Protein AF-A0A080LWF4-F1 (afdb_monomer_lite)

Foldseek 3Di:
DLVVLVVQLVVCVVVVNVVSNVVSVVVVCVVVCVPPDDPPPPDPDVVVVVVVVVQVPDDPVVNVVCVVVPDD

Organism: NCBI:txid327160

Radius of gyration: 28.38 Å; chains: 1; bounding box: 48×37×65 Å

Secondary structure (DSSP, 8-state):
-HHHHHHHHHHHHHTT-HHHHHHHHHHHHHHTTTT----------HHHHHHHHHHHTS-HHHHHHHHHHT--

Structure (mmCIF, N/CA/C/O backbone):
data_AF-A0A080LWF4-F1
#
_entry.id   AF-A0A080LWF4-F1
#
loop_
_atom_s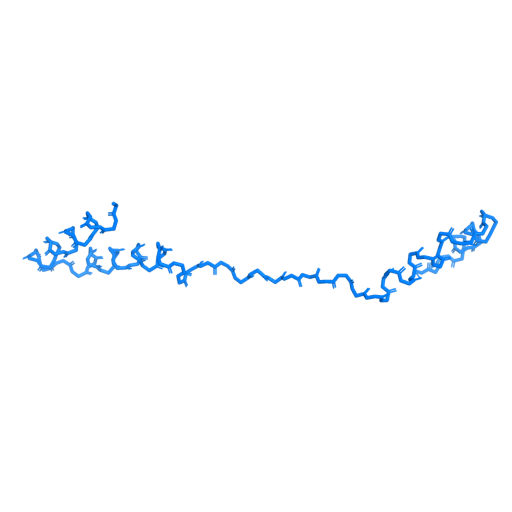ite.group_PDB
_atom_site.id
_atom_site.type_symbol
_atom_site.label_atom_id
_atom_site.label_alt_id
_atom_site.label_comp_id
_atom_site.label_asym_id
_atom_site.label_entity_id
_atom_site.label_seq_id
_atom_site.pdbx_PDB_ins_code
_atom_site.Cartn_x
_atom_site.Cartn_y
_atom_site.Cartn_z
_atom_site.occupancy
_atom_site.B_iso_or_equiv
_atom_site.auth_seq_id
_atom_site.auth_comp_id
_atom_site.auth_asym_id
_atom_site.auth_atom_id
_atom_site.pdbx_PDB_model_num
ATOM 1 N N . MET A 1 1 ? -6.938 17.011 1.606 1.00 77.50 1 MET A N 1
ATOM 2 C CA . MET A 1 1 ? -7.389 15.623 1.350 1.00 77.50 1 MET A CA 1
ATOM 3 C C . MET A 1 1 ? -7.128 14.715 2.552 1.00 77.50 1 MET A C 1
ATOM 5 O O . MET A 1 1 ? -8.100 14.279 3.149 1.00 77.50 1 MET A O 1
ATOM 9 N N . ILE A 1 2 ? -5.871 14.505 2.975 1.00 90.62 2 ILE A N 1
ATOM 10 C CA . ILE A 1 2 ? -5.532 13.640 4.132 1.00 90.62 2 ILE A CA 1
ATOM 11 C C . ILE A 1 2 ? -6.273 14.050 5.417 1.00 90.62 2 ILE A C 1
ATOM 13 O O . ILE A 1 2 ? -6.863 13.198 6.070 1.00 90.62 2 ILE A O 1
ATOM 17 N N . ALA A 1 3 ? -6.342 15.349 5.732 1.00 94.62 3 ALA A N 1
ATOM 18 C CA . ALA A 1 3 ? -7.065 15.847 6.910 1.00 94.62 3 ALA A CA 1
ATOM 19 C C . ALA A 1 3 ? -8.554 15.438 6.947 1.00 94.62 3 ALA A C 1
ATOM 21 O O . ALA A 1 3 ? -9.087 15.150 8.014 1.00 94.62 3 ALA A O 1
ATOM 22 N N . GLY A 1 4 ? -9.215 15.352 5.787 1.00 96.00 4 GLY A N 1
ATOM 23 C CA . GLY A 1 4 ? -10.610 14.908 5.705 1.00 96.00 4 GLY A CA 1
ATOM 24 C C . GLY A 1 4 ? -10.770 13.415 6.002 1.00 96.00 4 GLY A C 1
ATOM 25 O O . GLY A 1 4 ? -11.716 13.022 6.674 1.00 96.00 4 GLY A O 1
ATOM 26 N N . ILE A 1 5 ? -9.811 12.591 5.567 1.00 95.75 5 ILE A N 1
ATOM 27 C CA . ILE A 1 5 ? -9.793 11.152 5.869 1.00 95.75 5 ILE A CA 1
ATOM 28 C C . ILE A 1 5 ? -9.545 10.93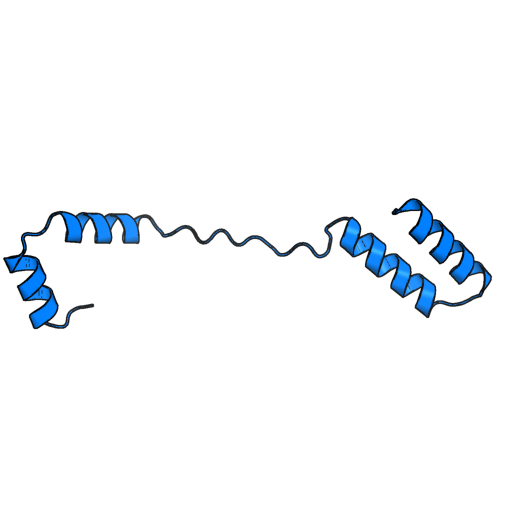1 7.363 1.00 95.75 5 ILE A C 1
ATOM 30 O O . ILE A 1 5 ? -10.231 10.121 7.976 1.00 95.75 5 ILE A O 1
ATOM 34 N N . LEU A 1 6 ? -8.624 11.689 7.966 1.00 97.38 6 LEU A N 1
ATOM 35 C CA . LEU A 1 6 ? -8.379 11.630 9.409 1.00 97.38 6 LEU A CA 1
ATOM 36 C C . LEU A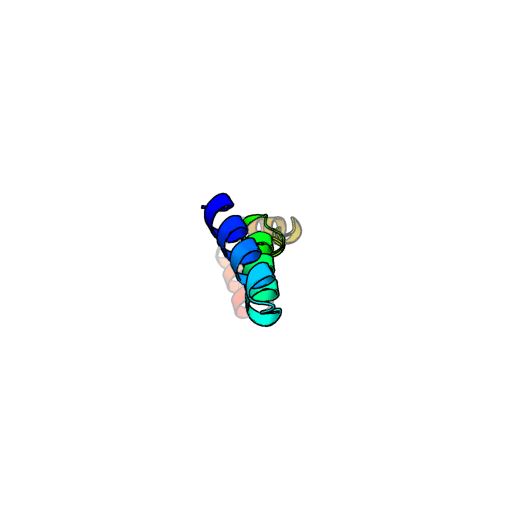 1 6 ? -9.635 12.010 10.203 1.00 97.38 6 LEU A C 1
ATOM 38 O O . LEU A 1 6 ? -10.026 11.269 11.095 1.00 97.38 6 LEU A O 1
ATOM 42 N N . SER A 1 7 ? -10.331 13.085 9.819 1.00 97.75 7 SER A N 1
ATOM 43 C CA . SER A 1 7 ? -11.608 13.454 10.447 1.00 97.75 7 SER A CA 1
ATOM 44 C C . SER A 1 7 ? -12.672 12.359 10.311 1.00 97.75 7 SER A C 1
ATOM 46 O O . SER A 1 7 ? -13.421 12.116 11.251 1.00 97.75 7 SER A O 1
ATOM 48 N N . ALA A 1 8 ? -12.741 11.671 9.168 1.00 97.06 8 ALA A N 1
ATOM 49 C CA . ALA A 1 8 ? -13.678 10.565 8.974 1.00 97.06 8 ALA A CA 1
ATOM 50 C C . ALA A 1 8 ? -13.327 9.338 9.838 1.00 97.06 8 ALA A C 1
ATOM 52 O O . ALA A 1 8 ? -14.225 8.661 10.336 1.00 97.06 8 ALA A O 1
ATOM 53 N N . ILE A 1 9 ? -12.034 9.065 10.049 1.00 97.75 9 ILE A N 1
ATOM 54 C CA . ILE A 1 9 ? -11.567 8.012 10.963 1.00 97.75 9 ILE A CA 1
ATOM 55 C C . ILE A 1 9 ? -11.941 8.352 12.410 1.00 97.75 9 ILE A C 1
ATOM 57 O O . ILE A 1 9 ? -12.406 7.472 13.132 1.00 97.75 9 ILE A O 1
ATOM 61 N N . GLU A 1 10 ? -11.797 9.614 12.823 1.00 98.12 10 GLU A N 1
ATOM 62 C CA . GLU A 1 10 ? -12.221 10.071 14.153 1.00 98.12 10 GLU A CA 1
ATOM 63 C C . GLU A 1 10 ? -13.726 9.856 14.363 1.00 98.12 10 GLU A C 1
ATOM 65 O O . GLU A 1 10 ? -14.127 9.246 15.353 1.00 98.12 10 GLU A O 1
ATOM 70 N N . MET A 1 11 ? -14.555 10.234 13.385 1.00 98.00 11 MET A N 1
ATOM 71 C CA . MET A 1 11 ? -16.002 9.980 13.421 1.00 98.00 11 MET A CA 1
ATOM 72 C C . MET A 1 11 ? -16.333 8.480 13.463 1.00 98.00 11 MET A C 1
ATOM 74 O O . MET A 1 11 ? -17.255 8.059 14.160 1.00 98.00 11 MET A O 1
ATOM 78 N N . ALA A 1 12 ? -15.584 7.648 12.732 1.00 98.06 12 ALA A N 1
ATOM 79 C CA . ALA A 1 12 ? -15.746 6.196 12.776 1.00 98.06 12 ALA A CA 1
ATOM 80 C C . ALA A 1 12 ? -15.377 5.614 14.151 1.00 98.06 12 ALA A C 1
ATOM 82 O O . ALA A 1 12 ? -16.014 4.658 14.600 1.00 98.06 12 ALA A O 1
ATOM 83 N N . ARG A 1 13 ? -14.388 6.201 14.838 1.00 97.69 13 ARG A N 1
ATOM 84 C CA . ARG A 1 13 ? -14.018 5.824 16.206 1.00 97.69 13 ARG A CA 1
ATOM 85 C C . ARG A 1 13 ? -15.128 6.160 17.198 1.00 97.69 13 ARG A C 1
ATOM 87 O O . ARG A 1 13 ? -15.461 5.315 18.023 1.00 97.69 13 ARG A O 1
ATOM 94 N N . GLU A 1 14 ? -15.722 7.349 17.096 1.00 98.19 14 GLU A N 1
ATOM 95 C CA . GLU A 1 14 ? -16.876 7.755 17.918 1.00 98.19 14 GLU A CA 1
ATOM 96 C C . GLU A 1 14 ? -18.075 6.815 17.730 1.00 98.19 14 GLU A C 1
ATOM 98 O O . GLU A 1 14 ? -18.765 6.482 18.689 1.00 98.19 14 GLU A O 1
ATOM 103 N N . GLN A 1 15 ? -18.276 6.318 16.508 1.00 97.88 15 GLN A N 1
ATOM 104 C CA . GLN A 1 15 ? -19.324 5.349 16.168 1.00 97.88 15 GLN A CA 1
ATOM 105 C C . GLN A 1 15 ? -18.974 3.896 16.529 1.00 97.88 15 GLN A C 1
ATOM 107 O O . GLN A 1 15 ? -19.744 2.993 16.207 1.00 97.88 15 GLN A O 1
ATOM 112 N N . GLN A 1 16 ? -17.812 3.644 17.143 1.00 97.94 16 GLN A N 1
ATOM 113 C CA . GLN A 1 16 ? -17.295 2.298 17.415 1.00 97.94 16 GLN A CA 1
ATOM 114 C C . GLN A 1 16 ? -17.318 1.387 16.173 1.00 97.94 16 GLN A C 1
ATOM 116 O O . GLN A 1 16 ? -17.632 0.201 16.262 1.00 97.94 16 GLN A O 1
ATOM 121 N N . ASN A 1 17 ? -16.982 1.940 15.00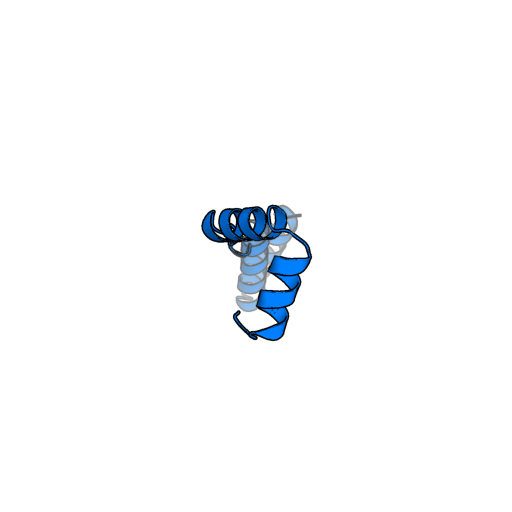1 1.00 97.81 17 ASN A N 1
ATOM 122 C CA . ASN A 1 17 ? -16.971 1.224 13.729 1.00 97.81 17 ASN A CA 1
ATOM 123 C C . ASN A 1 17 ? -15.528 0.877 13.302 1.00 97.81 17 ASN A C 1
ATOM 125 O O . ASN A 1 17 ? -14.905 1.620 12.532 1.00 97.81 17 ASN A O 1
ATOM 129 N N . PRO A 1 18 ? -14.976 -0.264 13.759 1.00 97.12 18 PRO A N 1
ATOM 130 C CA . PRO A 1 18 ? -13.598 -0.644 13.460 1.00 97.12 18 PRO A CA 1
ATOM 131 C C . PRO A 1 18 ? -13.360 -0.907 11.968 1.00 97.12 18 PRO A C 1
ATOM 133 O O . PRO A 1 18 ? -12.265 -0.647 11.472 1.00 97.12 18 PRO A O 1
ATOM 136 N N . ALA A 1 19 ? -14.371 -1.369 11.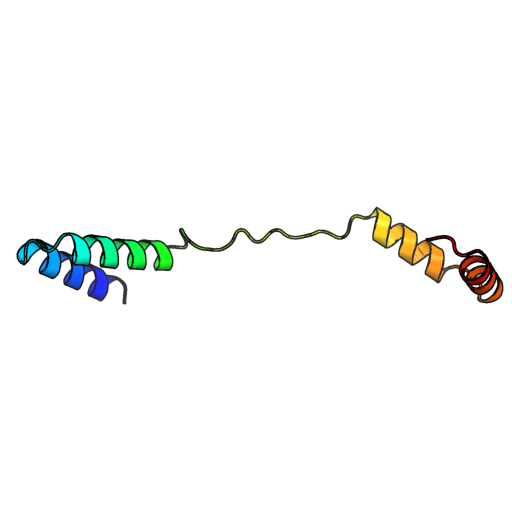224 1.00 97.88 19 ALA A N 1
ATOM 137 C CA . ALA A 1 19 ? -14.243 -1.614 9.789 1.00 97.88 19 ALA A CA 1
ATOM 138 C C . ALA A 1 19 ? -14.000 -0.308 9.012 1.00 97.88 19 ALA A C 1
ATOM 140 O O . ALA A 1 19 ? -13.110 -0.242 8.160 1.00 97.88 19 ALA A O 1
ATOM 141 N N . ALA A 1 20 ? -14.743 0.752 9.345 1.00 97.31 20 ALA A N 1
ATOM 142 C CA . ALA A 1 20 ? -14.560 2.071 8.743 1.00 97.31 20 ALA A CA 1
ATOM 143 C C . ALA A 1 20 ? -13.210 2.701 9.125 1.00 97.31 20 ALA A C 1
ATOM 145 O O . ALA A 1 20 ? -12.535 3.266 8.262 1.00 97.31 20 ALA A O 1
ATOM 146 N N . MET A 1 21 ? -12.768 2.537 10.378 1.00 98.25 21 MET A N 1
ATOM 147 C CA . MET A 1 21 ? -11.442 2.981 10.826 1.00 98.25 21 MET A CA 1
ATOM 148 C C . MET A 1 21 ? -10.314 2.323 10.019 1.00 98.25 21 MET A C 1
ATOM 150 O O . MET A 1 21 ? -9.455 3.019 9.478 1.00 98.25 21 MET A O 1
ATOM 154 N N . ILE A 1 22 ? -10.330 0.989 9.900 1.00 97.94 22 ILE A N 1
ATOM 155 C CA . ILE A 1 22 ? -9.319 0.227 9.149 1.00 97.94 22 ILE A CA 1
ATOM 156 C C . ILE A 1 22 ? -9.302 0.663 7.683 1.00 97.94 22 ILE A C 1
ATOM 158 O O . ILE A 1 22 ? -8.235 0.911 7.125 1.00 97.94 22 ILE A O 1
ATOM 162 N N . SER A 1 23 ? -10.479 0.810 7.069 1.00 97.31 23 SER A N 1
ATOM 163 C CA . SER A 1 23 ? -10.594 1.269 5.683 1.00 97.31 23 SER A CA 1
ATOM 164 C C . SER A 1 23 ? -9.961 2.651 5.488 1.00 97.31 23 SER A C 1
ATOM 166 O O . SER A 1 23 ? -9.167 2.844 4.566 1.00 97.31 23 SER A O 1
ATOM 168 N N . GLY A 1 24 ? -10.228 3.596 6.395 1.00 96.38 24 GLY A N 1
ATOM 169 C CA . GLY A 1 24 ? -9.613 4.923 6.362 1.00 96.38 24 GLY A CA 1
ATOM 170 C C . GLY A 1 24 ? -8.087 4.874 6.489 1.00 96.38 24 GLY A C 1
ATOM 171 O O . GLY A 1 24 ? -7.386 5.515 5.705 1.00 96.38 24 GLY A O 1
ATOM 172 N N . LEU A 1 25 ? -7.563 4.067 7.418 1.00 96.50 25 LEU A N 1
ATOM 173 C CA . LEU A 1 25 ? -6.118 3.888 7.609 1.00 96.50 25 LEU A CA 1
ATOM 174 C C . LEU A 1 25 ? -5.434 3.303 6.364 1.00 96.50 25 LEU A C 1
ATOM 176 O O . LEU A 1 25 ? -4.352 3.755 5.989 1.00 96.50 25 LEU A O 1
ATOM 180 N N . VAL A 1 26 ? -6.076 2.358 5.672 1.00 96.69 26 VAL A N 1
ATOM 181 C CA . VAL A 1 26 ? -5.567 1.807 4.405 1.00 96.69 26 VAL A CA 1
ATOM 182 C C . VAL A 1 26 ? -5.447 2.892 3.333 1.00 96.69 26 VAL A C 1
ATOM 184 O O . VAL A 1 26 ? -4.464 2.912 2.592 1.00 96.69 26 VAL A O 1
ATOM 187 N N . GLN A 1 27 ? -6.405 3.819 3.248 1.00 95.81 27 GLN A N 1
ATOM 188 C CA . GLN A 1 27 ? -6.319 4.922 2.283 1.00 95.81 27 GLN A CA 1
ATOM 189 C C . GLN A 1 27 ? -5.184 5.891 2.620 1.00 95.81 27 GLN A C 1
ATOM 191 O O . GLN A 1 27 ? -4.472 6.328 1.716 1.00 95.81 27 GLN A O 1
ATOM 196 N N . VAL A 1 28 ? -4.965 6.184 3.908 1.00 95.25 28 VAL A N 1
ATOM 197 C CA . VAL A 1 28 ? -3.807 6.979 4.349 1.00 95.25 28 VAL A CA 1
ATOM 198 C C . VAL A 1 28 ? -2.505 6.283 3.953 1.00 95.25 28 VAL A C 1
ATOM 200 O O . VAL A 1 28 ? -1.631 6.919 3.373 1.00 95.25 28 VAL A O 1
ATOM 203 N N . ALA A 1 29 ? -2.394 4.972 4.172 1.00 94.00 29 ALA A N 1
ATOM 204 C CA . ALA A 1 29 ? -1.196 4.220 3.815 1.00 94.00 29 ALA A CA 1
ATOM 205 C C . ALA A 1 29 ? -0.900 4.250 2.301 1.00 94.00 29 ALA A C 1
ATOM 207 O O . ALA A 1 29 ? 0.252 4.398 1.897 1.00 94.00 29 ALA A O 1
ATOM 208 N N . LYS A 1 30 ? -1.932 4.182 1.451 1.00 92.62 30 LYS A N 1
ATOM 209 C CA . LYS A 1 30 ? -1.776 4.345 -0.004 1.00 92.62 30 LYS A CA 1
ATOM 210 C C . LYS A 1 30 ? -1.295 5.745 -0.380 1.00 92.62 30 LYS A C 1
ATOM 212 O O . LYS A 1 30 ? -0.386 5.869 -1.192 1.00 92.62 30 LYS A O 1
ATOM 217 N N . LEU A 1 31 ? -1.867 6.788 0.226 1.00 92.50 31 LEU A N 1
ATOM 218 C CA . LEU A 1 31 ? -1.467 8.179 -0.024 1.00 92.50 31 LEU A CA 1
ATOM 219 C C . LEU A 1 31 ? -0.039 8.483 0.447 1.00 92.50 31 LEU A C 1
ATOM 221 O O . LEU A 1 31 ? 0.619 9.338 -0.134 1.00 92.50 31 LEU A O 1
ATOM 225 N N . CYS A 1 32 ? 0.440 7.791 1.480 1.00 91.38 32 CYS A N 1
ATOM 226 C CA . CYS A 1 32 ? 1.810 7.911 1.980 1.00 91.38 32 CYS A CA 1
ATOM 227 C C . CYS A 1 32 ? 2.836 7.071 1.198 1.00 91.38 32 CYS A C 1
ATOM 229 O O . CYS A 1 32 ? 3.993 7.022 1.601 1.00 91.38 32 CYS A O 1
ATOM 231 N N . GLY A 1 33 ? 2.432 6.396 0.119 1.00 90.19 33 GLY A N 1
ATOM 232 C CA . GLY A 1 33 ? 3.349 5.653 -0.746 1.00 90.19 33 GLY A CA 1
ATOM 233 C C . GLY A 1 33 ? 3.721 4.249 -0.258 1.00 90.19 33 GLY A C 1
ATOM 234 O O . GLY A 1 33 ? 4.479 3.556 -0.924 1.00 90.19 33 GLY A O 1
ATOM 235 N N . PHE A 1 34 ? 3.137 3.748 0.840 1.00 88.56 34 PHE A N 1
ATOM 236 C CA . PHE A 1 34 ? 3.416 2.385 1.336 1.00 88.56 34 PHE A CA 1
ATOM 237 C C . PHE A 1 34 ? 2.968 1.267 0.376 1.00 88.56 34 PHE A C 1
ATOM 239 O O . PHE A 1 34 ? 3.267 0.098 0.603 1.00 88.56 34 PHE A O 1
ATOM 246 N N . TYR A 1 35 ? 2.225 1.625 -0.672 1.00 86.94 35 TYR A N 1
ATOM 247 C CA . TYR A 1 35 ? 1.728 0.729 -1.716 1.00 86.94 35 TYR A CA 1
ATOM 248 C C . TYR A 1 35 ? 2.309 1.060 -3.099 1.00 86.94 35 TYR A C 1
ATOM 250 O O . TYR A 1 35 ? 1.823 0.528 -4.098 1.00 86.94 35 TYR A O 1
ATOM 258 N N . GLU A 1 36 ? 3.297 1.957 -3.196 1.00 86.38 36 GLU A N 1
ATOM 259 C CA . GLU A 1 36 ? 3.939 2.235 -4.481 1.00 86.38 36 GLU A CA 1
ATOM 260 C C . GLU A 1 36 ? 4.665 0.981 -4.996 1.00 86.38 36 GLU A C 1
ATOM 262 O O . GLU A 1 36 ? 5.349 0.300 -4.226 1.00 86.38 36 GLU A O 1
ATOM 267 N N . PRO A 1 37 ? 4.507 0.628 -6.285 1.00 79.12 37 PRO A N 1
ATOM 268 C CA . PRO A 1 37 ? 5.185 -0.529 -6.849 1.00 79.12 37 PRO A CA 1
ATOM 269 C C . PRO A 1 37 ? 6.701 -0.305 -6.847 1.00 79.12 37 PRO A C 1
ATOM 271 O O . PRO A 1 37 ? 7.176 0.751 -7.267 1.00 79.12 37 PRO A O 1
ATOM 274 N N . GLU A 1 38 ? 7.474 -1.319 -6.442 1.00 78.12 38 GLU A N 1
ATOM 275 C CA . GLU A 1 38 ? 8.926 -1.296 -6.627 1.00 78.12 38 GLU A CA 1
ATOM 276 C C . GLU A 1 38 ? 9.236 -1.175 -8.122 1.00 78.12 38 GLU A C 1
ATOM 278 O O . GLU A 1 38 ? 9.036 -2.114 -8.901 1.00 78.12 38 GLU A O 1
ATOM 283 N N . VAL A 1 39 ? 9.750 -0.016 -8.534 1.00 72.88 39 VAL A N 1
ATOM 284 C CA . VAL A 1 39 ? 10.215 0.196 -9.904 1.00 72.88 39 VAL A CA 1
ATOM 285 C C . VAL A 1 39 ? 11.489 -0.623 -10.106 1.00 72.88 39 VAL A C 1
ATOM 287 O O . VAL A 1 39 ? 12.605 -0.169 -9.859 1.00 72.88 39 VAL A O 1
ATOM 290 N N . ARG A 1 40 ? 11.331 -1.866 -10.566 1.00 74.25 40 ARG A N 1
ATOM 291 C CA . ARG A 1 40 ? 12.440 -2.711 -11.020 1.00 74.25 40 ARG A CA 1
ATOM 292 C C . ARG A 1 40 ? 12.938 -2.149 -12.349 1.00 74.25 40 ARG A C 1
ATOM 294 O O . ARG A 1 40 ? 12.383 -2.441 -13.406 1.00 74.25 40 ARG A O 1
ATOM 301 N N . ARG A 1 41 ? 13.981 -1.316 -12.309 1.00 66.31 41 ARG A N 1
ATOM 302 C CA . ARG A 1 41 ? 14.679 -0.873 -13.521 1.00 66.31 41 ARG A CA 1
ATOM 303 C C . ARG A 1 41 ? 15.403 -2.081 -14.115 1.00 66.31 41 ARG A C 1
ATOM 305 O O . ARG A 1 41 ? 16.424 -2.516 -13.593 1.00 66.31 41 ARG A O 1
ATOM 312 N N . ILE A 1 42 ? 14.842 -2.652 -15.177 1.00 73.62 42 ILE A N 1
ATOM 313 C CA . ILE A 1 42 ? 15.514 -3.689 -15.959 1.00 73.62 42 ILE A CA 1
ATOM 314 C C . ILE A 1 42 ? 16.557 -2.973 -16.814 1.00 73.62 42 ILE A C 1
ATOM 316 O O . ILE A 1 42 ? 16.237 -2.383 -17.844 1.00 73.62 42 ILE A O 1
ATOM 320 N N . GLU A 1 43 ? 17.804 -2.967 -16.355 1.00 67.31 43 GLU A N 1
ATOM 321 C CA . GLU A 1 43 ? 18.918 -2.551 -17.195 1.00 67.31 43 GLU A CA 1
ATOM 322 C C . GLU A 1 43 ? 19.201 -3.660 -18.204 1.00 67.31 43 GLU A C 1
ATOM 324 O O . GLU A 1 43 ? 19.510 -4.797 -17.844 1.00 67.31 43 GLU A O 1
ATOM 329 N N . VAL A 1 44 ? 19.074 -3.329 -19.488 1.00 67.25 44 VAL A N 1
ATOM 330 C CA . VAL A 1 44 ? 19.570 -4.175 -20.570 1.00 67.25 44 VAL A CA 1
ATOM 331 C C . VAL A 1 44 ? 21.083 -4.268 -20.375 1.00 67.25 44 VAL A C 1
ATOM 333 O O . VAL A 1 44 ? 21.800 -3.284 -20.548 1.00 67.25 44 VAL A O 1
ATOM 336 N N . SER A 1 45 ? 21.559 -5.428 -19.920 1.00 69.31 45 SER A N 1
ATOM 337 C CA . SER A 1 45 ? 22.958 -5.641 -19.554 1.00 69.31 45 SER A CA 1
ATOM 338 C C . SER A 1 45 ? 23.891 -5.255 -20.704 1.00 69.31 45 SER A C 1
ATOM 340 O O . SER A 1 45 ? 23.573 -5.468 -21.874 1.00 69.31 45 SER A O 1
ATOM 342 N N . GLY A 1 46 ? 25.090 -4.747 -20.398 1.00 67.19 46 GLY A N 1
ATOM 343 C CA . GLY A 1 46 ? 26.073 -4.346 -21.419 1.00 67.19 46 GLY A CA 1
ATOM 344 C C . GLY A 1 46 ? 26.453 -5.454 -22.419 1.00 67.19 46 GLY A C 1
ATOM 345 O O . GLY A 1 46 ? 26.986 -5.169 -23.491 1.00 67.19 46 GLY A O 1
ATOM 346 N N . SER A 1 47 ? 26.137 -6.719 -22.116 1.00 69.88 47 SER A N 1
ATOM 347 C CA . SER A 1 47 ? 26.220 -7.838 -23.059 1.00 69.88 47 SER A CA 1
ATOM 348 C C . SER A 1 47 ? 25.271 -7.691 -24.254 1.00 69.88 47 SER A C 1
ATOM 350 O O . SER A 1 47 ? 25.692 -7.954 -25.376 1.00 69.88 47 SER A O 1
ATOM 352 N N . ALA A 1 48 ? 24.039 -7.219 -24.059 1.00 71.31 48 ALA A N 1
ATOM 353 C CA . ALA A 1 48 ? 23.083 -7.010 -25.145 1.00 71.31 48 ALA A CA 1
ATOM 354 C C . ALA A 1 48 ? 23.506 -5.842 -26.048 1.00 71.31 48 ALA A C 1
ATOM 356 O O . ALA A 1 48 ? 23.466 -5.972 -27.269 1.00 71.31 48 ALA A O 1
ATOM 357 N N . ALA A 1 49 ? 24.032 -4.757 -25.468 1.00 78.00 49 ALA A N 1
ATOM 358 C CA . ALA A 1 49 ? 24.615 -3.658 -26.241 1.00 78.00 49 ALA A CA 1
ATOM 359 C C . ALA A 1 49 ? 25.824 -4.120 -27.079 1.00 78.00 49 ALA A C 1
ATOM 361 O O . ALA A 1 49 ? 25.964 -3.745 -28.242 1.00 78.00 49 ALA A O 1
ATOM 362 N N . ARG A 1 50 ? 26.679 -4.992 -26.524 1.00 81.31 50 ARG A N 1
ATOM 363 C CA . ARG A 1 50 ? 27.821 -5.579 -27.246 1.00 81.31 50 ARG A CA 1
ATOM 364 C C . ARG A 1 50 ? 27.377 -6.477 -28.402 1.00 81.31 50 ARG A C 1
ATOM 366 O O . ARG A 1 50 ? 27.976 -6.424 -29.472 1.00 81.31 50 ARG A O 1
ATOM 373 N N . VAL A 1 51 ? 26.356 -7.304 -28.189 1.00 83.50 51 VAL A N 1
ATOM 374 C CA . VAL A 1 51 ? 25.803 -8.187 -29.226 1.00 83.50 51 VAL A CA 1
ATOM 375 C C . VAL A 1 51 ? 25.153 -7.365 -30.339 1.00 83.50 51 VAL A C 1
ATOM 377 O O . VAL A 1 51 ? 25.412 -7.622 -31.511 1.00 83.50 51 VAL A O 1
ATOM 380 N N . GLN A 1 52 ? 24.404 -6.319 -29.991 1.00 84.06 52 GLN A N 1
ATOM 381 C CA . GLN A 1 52 ? 23.818 -5.400 -30.965 1.00 84.06 52 GLN A CA 1
ATOM 382 C C . GLN A 1 52 ? 24.890 -4.690 -31.804 1.00 84.06 52 GLN A C 1
ATOM 384 O O . GLN A 1 52 ? 24.794 -4.672 -33.028 1.00 84.06 52 GLN A O 1
ATOM 389 N N . ALA A 1 53 ? 25.941 -4.165 -31.167 1.00 86.44 53 ALA A N 1
ATOM 390 C CA . ALA A 1 53 ? 27.058 -3.536 -31.871 1.00 86.44 53 ALA A CA 1
ATOM 391 C C . ALA A 1 53 ? 27.790 -4.520 -32.798 1.00 86.44 53 ALA A C 1
ATOM 393 O O . ALA A 1 53 ? 28.211 -4.143 -33.888 1.00 86.44 53 ALA A O 1
ATOM 39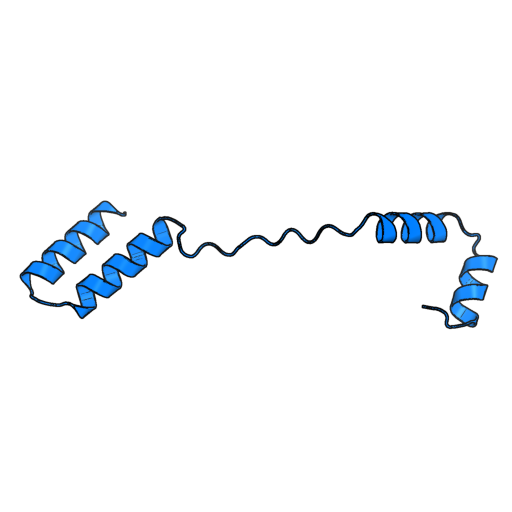4 N N . LYS A 1 54 ? 27.908 -5.790 -32.388 1.00 86.62 54 LYS A N 1
ATOM 395 C CA . LYS A 1 54 ? 28.508 -6.849 -33.204 1.00 86.62 54 LYS A CA 1
ATOM 396 C C . LYS A 1 54 ? 27.701 -7.097 -34.480 1.00 86.62 54 LYS A C 1
ATOM 398 O O . LYS A 1 54 ? 28.297 -7.154 -35.545 1.00 86.62 54 LYS A O 1
ATOM 403 N N . TYR A 1 55 ? 26.377 -7.222 -34.381 1.00 86.50 55 TYR A N 1
ATOM 404 C CA . TYR A 1 55 ? 25.518 -7.428 -35.553 1.00 86.50 55 TYR A CA 1
ATOM 405 C C . TYR A 1 55 ? 25.465 -6.196 -36.465 1.00 86.50 55 TYR A C 1
ATOM 407 O O . TYR A 1 55 ? 25.477 -6.346 -37.679 1.00 86.50 55 TYR A O 1
ATOM 415 N N . ALA A 1 56 ? 25.480 -4.985 -35.901 1.00 87.81 56 ALA A N 1
ATOM 416 C CA . ALA A 1 56 ? 25.500 -3.746 -36.681 1.00 87.81 56 ALA A CA 1
ATOM 417 C C . ALA A 1 56 ? 26.800 -3.530 -37.481 1.00 87.81 56 ALA A C 1
ATOM 419 O O . ALA A 1 56 ? 26.808 -2.747 -38.424 1.00 87.81 56 ALA A O 1
ATOM 420 N N . ALA A 1 57 ? 27.895 -4.190 -37.094 1.00 91.31 57 ALA A N 1
ATOM 421 C CA . ALA A 1 57 ? 29.190 -4.092 -37.766 1.00 91.31 57 ALA A CA 1
ATOM 422 C C . ALA A 1 57 ? 29.434 -5.193 -38.818 1.00 91.31 57 ALA A C 1
ATOM 424 O O . ALA A 1 57 ? 30.484 -5.181 -39.457 1.00 91.31 57 ALA A O 1
ATOM 425 N N . MET A 1 58 ? 28.514 -6.152 -38.977 1.00 91.12 58 MET A N 1
ATOM 426 C CA . MET A 1 58 ? 28.622 -7.220 -39.977 1.00 91.12 58 MET A CA 1
ATOM 427 C C . MET A 1 58 ? 28.160 -6.749 -41.355 1.00 91.12 58 MET A C 1
ATOM 429 O O . MET A 1 58 ? 27.287 -5.892 -41.471 1.00 91.12 58 MET A O 1
ATOM 433 N N . SER A 1 59 ? 28.725 -7.351 -42.398 1.00 88.50 59 SER A N 1
ATOM 434 C CA . SER A 1 59 ? 28.249 -7.171 -43.772 1.00 88.50 59 SER A CA 1
ATOM 435 C C . SER A 1 59 ? 26.949 -7.941 -44.037 1.00 88.50 59 SER A C 1
ATOM 437 O O . SER A 1 59 ? 26.640 -8.919 -43.351 1.00 88.50 59 SER A O 1
ATOM 439 N N . ASP A 1 60 ? 26.201 -7.533 -45.066 1.00 87.75 60 ASP A N 1
ATOM 440 C CA . ASP A 1 60 ? 24.930 -8.171 -45.439 1.00 87.75 60 ASP A CA 1
ATOM 441 C C . ASP A 1 60 ? 25.091 -9.675 -45.726 1.00 87.75 60 ASP A C 1
ATOM 443 O O . ASP A 1 60 ? 24.262 -10.479 -45.298 1.00 87.75 60 ASP A O 1
ATOM 447 N N . ASP A 1 61 ? 26.194 -10.077 -46.366 1.00 87.00 61 ASP A N 1
ATOM 448 C CA . ASP A 1 61 ? 26.503 -11.485 -46.650 1.00 87.00 61 ASP A CA 1
ATOM 449 C C . ASP A 1 61 ? 26.727 -12.298 -45.363 1.00 87.00 61 ASP A C 1
ATOM 451 O O . ASP A 1 61 ? 26.263 -13.437 -45.233 1.00 87.00 61 ASP A O 1
ATOM 455 N N . GLU A 1 62 ? 27.405 -11.712 -44.373 1.00 85.25 62 GLU A N 1
ATOM 456 C CA . GLU A 1 62 ? 27.624 -12.342 -43.069 1.00 85.25 62 GLU A CA 1
ATOM 457 C C . GLU A 1 62 ? 26.315 -12.468 -42.288 1.00 85.25 62 GLU A C 1
ATOM 459 O O . GLU A 1 62 ? 26.039 -13.533 -41.727 1.00 85.25 62 GLU A O 1
ATOM 464 N N . LEU A 1 63 ? 25.474 -11.431 -42.302 1.00 85.81 63 LEU A N 1
ATOM 465 C CA . LEU A 1 63 ? 24.155 -11.450 -41.669 1.00 85.81 63 LEU A CA 1
ATOM 466 C C . LEU A 1 63 ? 23.247 -12.518 -42.287 1.00 85.81 63 LEU A C 1
ATOM 468 O O . LEU A 1 63 ? 22.641 -13.310 -41.560 1.00 85.81 63 LEU A O 1
ATOM 472 N N . LEU A 1 64 ? 23.207 -12.605 -43.619 1.00 88.12 64 LEU A N 1
ATOM 473 C CA . LEU A 1 64 ? 22.453 -13.635 -44.334 1.00 88.12 64 LEU A CA 1
ATOM 474 C C . LEU A 1 64 ? 22.948 -15.039 -43.979 1.00 88.12 64 LEU A C 1
ATOM 476 O O . LEU A 1 64 ? 22.140 -15.938 -43.742 1.00 88.12 64 LEU A O 1
ATOM 480 N N . SER A 1 65 ? 24.265 -15.228 -43.855 1.00 87.19 65 SER A N 1
ATOM 481 C CA . SER A 1 65 ? 24.838 -16.522 -43.476 1.00 87.19 65 SER A CA 1
ATOM 482 C C . SER A 1 65 ? 24.401 -16.991 -42.080 1.00 87.19 65 SER A C 1
ATOM 484 O O . SER A 1 65 ? 24.203 -18.189 -41.871 1.00 87.19 65 SER A O 1
ATOM 486 N N . ILE A 1 66 ? 24.206 -16.063 -41.138 1.00 86.12 66 ILE A N 1
ATOM 487 C CA . ILE A 1 66 ? 23.758 -16.356 -39.770 1.00 86.12 66 ILE A CA 1
ATOM 488 C C . ILE A 1 66 ? 22.278 -16.744 -39.768 1.00 86.12 66 ILE A C 1
ATOM 490 O O . ILE A 1 66 ? 21.915 -17.762 -39.176 1.00 86.12 66 ILE A O 1
ATOM 494 N N . VAL A 1 67 ? 21.444 -15.994 -40.496 1.00 86.50 67 VAL A N 1
ATOM 495 C CA . VAL A 1 67 ? 20.008 -16.285 -40.646 1.00 86.50 67 VAL A CA 1
ATOM 496 C C . VAL A 1 67 ? 19.796 -17.649 -41.306 1.00 86.50 67 VAL A C 1
ATOM 498 O O . VAL A 1 67 ? 19.004 -18.455 -40.821 1.00 86.50 67 VAL A O 1
ATOM 501 N N . CYS A 1 68 ? 20.555 -17.960 -42.359 1.00 82.19 68 CYS A N 1
ATOM 502 C CA . CYS A 1 68 ? 20.480 -19.254 -43.036 1.00 82.19 68 CYS A CA 1
ATOM 503 C C . CYS A 1 68 ? 20.978 -20.428 -42.174 1.00 82.19 68 CYS A C 1
ATOM 505 O O . CYS A 1 68 ? 20.556 -21.561 -42.402 1.00 82.19 68 CYS A O 1
ATOM 507 N N . ARG A 1 69 ? 21.860 -20.187 -41.192 1.00 78.00 69 ARG A N 1
ATOM 508 C CA . ARG A 1 69 ? 22.362 -21.218 -40.262 1.00 78.00 69 ARG A CA 1
ATOM 509 C C . ARG A 1 69 ? 21.472 -21.442 -39.035 1.00 78.00 69 ARG A C 1
ATOM 511 O O . ARG A 1 69 ? 21.719 -22.397 -38.304 1.00 78.00 69 ARG A O 1
ATOM 518 N N . GLY A 1 70 ? 20.453 -20.611 -38.805 1.00 64.44 70 GLY A N 1
ATOM 519 C CA . GLY A 1 70 ? 19.501 -20.788 -37.702 1.00 64.44 70 GLY A CA 1
ATOM 520 C C . GLY A 1 70 ? 20.110 -20.649 -36.300 1.00 64.44 70 GLY A C 1
ATOM 521 O O . GLY A 1 70 ? 19.596 -21.243 -35.353 1.00 64.44 70 GLY A O 1
ATOM 522 N N . GLN A 1 71 ? 21.210 -19.905 -36.154 1.00 59.19 71 GLN A N 1
ATOM 523 C CA . GLN A 1 71 ? 21.796 -19.612 -34.842 1.00 59.19 71 GLN A CA 1
ATOM 524 C C . GLN A 1 71 ? 21.013 -18.482 -34.141 1.00 59.19 71 GLN A C 1
ATOM 526 O O . GLN A 1 71 ? 20.743 -17.475 -34.798 1.00 59.19 71 GLN A O 1
ATOM 531 N N . PRO A 1 72 ? 20.652 -18.628 -32.848 1.00 57.16 72 PRO A N 1
ATOM 532 C CA . PRO A 1 72 ? 20.040 -17.555 -32.062 1.00 57.16 72 PRO A CA 1
ATOM 533 C C . PRO A 1 72 ? 21.030 -16.429 -31.722 1.00 57.16 72 PRO A C 1
ATOM 535 O O . PRO A 1 72 ? 22.240 -16.717 -31.551 1.00 57.16 72 PRO A O 1
#

pLDDT: mean 86.86, std 10.9, range [57.16, 98.25]

Sequence (72 aa):
MIAGILSAIEMAREQQNPAAMISGLVQVAKLCGFYEPEVRRIEVSGSAARVQAKYAAMSDDELLSIVCRGQP